Protein AF-A0A0U2MXX5-F1 (afdb_monomer_lite)

Structure (mmCIF, N/CA/C/O backbone):
data_AF-A0A0U2MXX5-F1
#
_entry.id   AF-A0A0U2MXX5-F1
#
loop_
_atom_site.group_PDB
_atom_site.id
_atom_site.type_symbol
_atom_site.label_atom_id
_atom_site.label_alt_id
_atom_site.label_comp_id
_atom_site.label_asym_id
_atom_site.label_entity_id
_atom_site.label_seq_id
_atom_site.pdbx_PDB_ins_code
_atom_site.Cartn_x
_atom_site.Cartn_y
_atom_site.Cartn_z
_atom_site.occupancy
_atom_site.B_iso_or_equiv
_atom_site.auth_seq_id
_atom_site.auth_comp_id
_atom_site.auth_asym_id
_atom_site.auth_atom_id
_atom_site.pdbx_PDB_model_num
ATOM 1 N N . MET A 1 1 ? 11.696 -12.693 -21.193 1.00 82.50 1 MET A N 1
ATOM 2 C CA . MET A 1 1 ? 11.207 -11.938 -20.028 1.00 82.50 1 MET A CA 1
ATOM 3 C C . MET A 1 1 ? 11.979 -10.645 -19.953 1.00 82.50 1 MET A C 1
ATOM 5 O O . MET A 1 1 ? 13.206 -10.675 -20.036 1.00 82.50 1 MET A O 1
ATOM 9 N N . PHE A 1 2 ? 11.256 -9.537 -19.873 1.00 95.25 2 PHE A N 1
ATOM 10 C CA . PHE A 1 2 ? 11.813 -8.191 -19.865 1.00 95.25 2 PHE A CA 1
ATOM 11 C C . PHE A 1 2 ? 11.729 -7.582 -18.465 1.00 95.25 2 PHE A C 1
ATOM 13 O O . PHE A 1 2 ? 11.041 -8.091 -17.575 1.00 95.25 2 PHE A O 1
ATOM 20 N N . LYS A 1 3 ? 12.481 -6.500 -18.259 1.00 96.00 3 LYS A N 1
ATOM 21 C CA . LYS A 1 3 ? 12.562 -5.802 -16.979 1.00 96.00 3 LYS A CA 1
ATOM 22 C C . LYS A 1 3 ? 11.724 -4.531 -17.017 1.00 96.00 3 LYS A C 1
ATOM 24 O O . LYS A 1 3 ? 11.883 -3.712 -17.917 1.00 96.00 3 LYS A O 1
ATOM 29 N N . CYS A 1 4 ? 10.878 -4.346 -16.011 1.00 97.12 4 CYS A N 1
ATOM 30 C CA . CYS A 1 4 ? 10.123 -3.118 -15.821 1.00 97.12 4 CYS A CA 1
ATOM 31 C C . CYS A 1 4 ? 11.064 -1.941 -15.539 1.00 97.12 4 CYS A C 1
ATOM 33 O O . CYS A 1 4 ? 11.887 -2.002 -14.623 1.00 97.12 4 CYS A O 1
ATOM 35 N N . LEU A 1 5 ? 10.900 -0.849 -16.290 1.00 95.19 5 LEU A N 1
ATOM 36 C CA . LEU A 1 5 ? 11.697 0.374 -16.142 1.00 95.19 5 LEU A CA 1
ATOM 37 C C . LEU A 1 5 ? 11.367 1.146 -14.852 1.00 95.19 5 LEU A C 1
ATOM 39 O O . LEU A 1 5 ? 12.173 1.943 -14.377 1.00 95.19 5 LEU A O 1
ATOM 43 N N . ILE A 1 6 ? 10.197 0.896 -14.259 1.00 95.94 6 ILE A N 1
ATOM 44 C CA . ILE A 1 6 ? 9.713 1.578 -13.058 1.00 95.94 6 ILE A CA 1
ATOM 45 C C . ILE A 1 6 ? 10.234 0.858 -11.814 1.00 95.94 6 ILE A C 1
ATOM 47 O O . ILE A 1 6 ? 11.021 1.429 -11.065 1.00 95.94 6 ILE A O 1
ATOM 51 N N . CYS A 1 7 ? 9.829 -0.392 -11.588 1.00 96.19 7 CYS A N 1
ATOM 52 C CA . CYS A 1 7 ? 10.122 -1.098 -10.337 1.00 96.19 7 CYS A CA 1
ATOM 53 C C . CYS A 1 7 ? 11.201 -2.176 -10.458 1.00 96.19 7 CYS A C 1
ATOM 55 O O . CYS A 1 7 ? 11.604 -2.735 -9.442 1.00 96.19 7 CYS A O 1
ATOM 57 N N . GLY A 1 8 ? 11.656 -2.503 -11.671 1.00 95.69 8 GLY A N 1
ATOM 58 C CA . GLY A 1 8 ? 12.682 -3.520 -11.873 1.00 95.69 8 GLY A CA 1
ATOM 59 C C . GLY A 1 8 ? 12.209 -4.970 -11.881 1.00 95.69 8 GLY A C 1
ATOM 60 O O . GLY A 1 8 ? 13.040 -5.868 -12.014 1.00 95.69 8 GLY A O 1
ATOM 61 N N . PHE A 1 9 ? 10.902 -5.214 -11.768 1.00 96.56 9 PHE A N 1
ATOM 62 C CA . PHE A 1 9 ? 10.318 -6.548 -11.898 1.00 96.56 9 PHE A CA 1
ATOM 63 C C . PHE A 1 9 ? 10.704 -7.176 -13.243 1.00 96.56 9 PHE A C 1
ATOM 65 O O . PHE A 1 9 ? 10.553 -6.551 -14.292 1.00 96.56 9 PHE A O 1
ATOM 72 N N . ASN A 1 10 ? 11.252 -8.388 -13.216 1.00 94.69 10 ASN A N 1
ATOM 73 C CA . ASN A 1 10 ? 11.950 -9.004 -14.350 1.00 94.69 10 ASN A CA 1
ATOM 74 C C . ASN A 1 10 ? 11.134 -10.080 -15.077 1.00 94.69 10 ASN A C 1
ATOM 76 O O . ASN A 1 10 ? 11.711 -10.909 -15.780 1.00 94.69 10 ASN A O 1
ATOM 80 N N . LYS A 1 11 ? 9.813 -10.091 -14.881 1.00 95.06 11 LYS A N 1
ATOM 81 C CA . LYS A 1 11 ? 8.897 -11.073 -15.471 1.00 95.06 11 LYS A CA 1
ATOM 82 C C . LYS A 1 11 ? 7.911 -10.458 -16.465 1.00 95.06 11 LYS A C 1
ATOM 84 O O . LYS A 1 11 ? 6.877 -11.063 -16.703 1.00 95.06 11 LYS A O 1
ATOM 89 N N . LEU A 1 12 ? 8.231 -9.301 -17.052 1.00 96.25 12 LEU A N 1
ATOM 90 C CA . LEU A 1 12 ? 7.397 -8.766 -18.128 1.00 96.25 12 LEU A CA 1
ATOM 91 C C . LEU A 1 12 ? 7.409 -9.717 -19.331 1.00 96.25 12 LEU A C 1
ATOM 93 O O . LEU A 1 12 ? 8.463 -10.280 -19.682 1.00 96.25 12 LEU A O 1
ATOM 97 N N . GLU A 1 13 ? 6.249 -9.889 -19.949 1.00 95.25 13 GLU A N 1
ATOM 98 C CA . GLU A 1 13 ? 6.060 -10.736 -21.125 1.00 95.25 13 GLU A CA 1
ATOM 99 C C . GLU A 1 13 ? 6.594 -10.058 -22.390 1.00 95.25 13 GLU A C 1
ATOM 101 O O . GLU A 1 13 ? 7.213 -10.716 -23.233 1.00 95.25 13 GLU A O 1
ATOM 106 N N . MET A 1 14 ? 6.441 -8.737 -22.481 1.00 95.06 14 MET A N 1
ATOM 107 C CA . MET A 1 14 ? 6.815 -7.912 -23.623 1.00 95.06 14 MET A CA 1
ATOM 108 C C . MET A 1 14 ? 7.854 -6.852 -23.243 1.00 95.06 14 MET A C 1
ATOM 110 O O . MET A 1 14 ? 8.021 -6.465 -22.086 1.00 95.06 14 MET A O 1
ATOM 114 N N . GLU A 1 15 ? 8.612 -6.393 -24.238 1.00 96.19 15 GLU A N 1
ATOM 115 C CA . GLU A 1 15 ? 9.545 -5.283 -24.055 1.00 96.19 15 GLU A CA 1
ATOM 116 C C . GLU A 1 15 ? 8.744 -3.998 -23.802 1.00 96.19 15 GLU A C 1
ATOM 118 O O . GLU A 1 15 ? 7.914 -3.674 -24.646 1.00 96.19 15 GLU A O 1
ATOM 123 N N . PRO A 1 16 ? 8.980 -3.247 -22.704 1.00 96.31 16 PRO A N 1
ATOM 124 C CA . PRO A 1 16 ? 8.197 -2.053 -22.365 1.00 96.31 16 PRO A CA 1
ATOM 125 C C . PRO A 1 16 ? 7.986 -1.076 -23.528 1.00 96.31 16 PRO A C 1
ATOM 127 O O . PRO A 1 16 ? 6.881 -0.586 -23.746 1.00 96.31 16 PRO A O 1
ATOM 130 N N . TYR A 1 17 ? 9.057 -0.830 -24.288 1.00 96.00 17 TYR A N 1
ATOM 131 C CA . TYR A 1 17 ? 9.065 0.037 -25.458 1.00 96.00 17 TYR A CA 1
ATOM 132 C C . TYR A 1 17 ? 9.806 -0.657 -26.593 1.00 96.00 17 TYR A C 1
ATOM 134 O O . TYR A 1 17 ? 11.035 -0.738 -26.582 1.00 96.00 17 TYR A O 1
ATOM 142 N N . GLY A 1 18 ? 9.050 -1.164 -27.566 1.00 90.88 18 GLY A N 1
ATOM 143 C CA . GLY A 1 18 ? 9.605 -1.674 -28.811 1.00 90.88 18 GLY A CA 1
ATOM 144 C C . GLY A 1 18 ? 10.057 -0.541 -29.737 1.00 90.88 18 GLY A C 1
ATOM 145 O O . GLY A 1 18 ? 9.956 0.643 -29.422 1.00 90.88 18 GLY A O 1
ATOM 146 N N . LYS A 1 19 ? 10.541 -0.901 -30.932 1.00 89.50 19 LYS A N 1
ATOM 147 C CA . LYS A 1 19 ? 11.035 0.082 -31.917 1.00 89.50 19 LYS A CA 1
ATOM 148 C C . LYS A 1 19 ? 9.963 1.036 -32.442 1.00 89.50 19 LYS A C 1
ATOM 150 O O . LYS A 1 19 ? 10.294 2.161 -32.798 1.00 89.50 19 LYS A O 1
ATOM 155 N N . GLU A 1 20 ? 8.727 0.560 -32.556 1.00 90.19 20 GLU A N 1
ATOM 156 C CA . GLU A 1 20 ? 7.628 1.312 -33.175 1.00 90.19 20 GLU A CA 1
ATOM 157 C C . GLU A 1 20 ? 6.540 1.693 -32.169 1.00 90.19 20 GLU A C 1
ATOM 159 O O . GLU A 1 20 ? 5.961 2.768 -32.293 1.00 90.19 20 GLU A O 1
ATOM 164 N N . TYR A 1 21 ? 6.289 0.843 -31.166 1.00 92.94 21 TYR A N 1
ATOM 165 C CA . TYR A 1 21 ? 5.184 1.012 -30.225 1.00 92.94 21 TYR A CA 1
ATOM 166 C C . TYR A 1 21 ? 5.562 0.551 -28.805 1.00 92.94 21 TYR A C 1
ATOM 168 O O . TYR A 1 21 ? 6.375 -0.373 -28.657 1.00 92.94 21 TYR A O 1
ATOM 176 N N . PRO A 1 22 ? 4.972 1.168 -27.764 1.00 96.25 22 PRO A N 1
ATOM 177 C CA . PRO A 1 22 ? 4.992 0.636 -26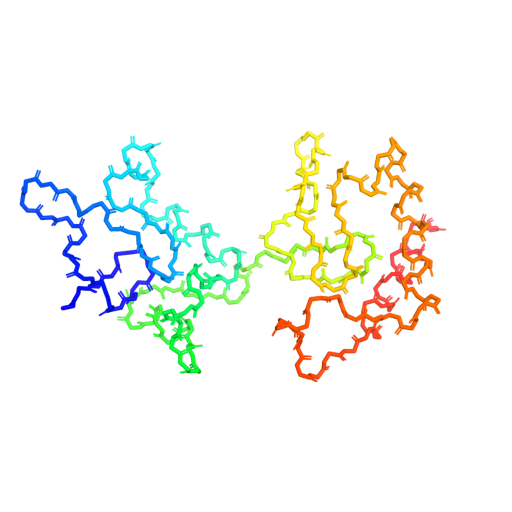.403 1.00 96.25 22 PRO A CA 1
ATOM 178 C C . PRO A 1 22 ? 4.217 -0.686 -26.317 1.00 96.25 22 PRO A C 1
ATOM 180 O O . PRO A 1 22 ? 3.381 -0.980 -27.173 1.00 96.25 22 PRO A O 1
ATOM 183 N N . SER A 1 23 ? 4.485 -1.501 -25.294 1.00 96.38 23 SER A N 1
ATOM 184 C CA . SER A 1 23 ? 3.871 -2.833 -25.195 1.00 96.38 23 SER A CA 1
ATOM 185 C C . SER A 1 23 ? 2.392 -2.839 -24.815 1.00 96.38 23 SER A C 1
ATOM 187 O O . SER A 1 23 ? 1.727 -3.851 -25.030 1.00 96.38 23 SER A O 1
ATOM 189 N N . GLY A 1 24 ? 1.877 -1.776 -24.191 1.00 96.38 24 GLY A N 1
ATOM 190 C CA . GLY A 1 24 ? 0.551 -1.786 -23.565 1.00 96.38 24 GLY A CA 1
ATOM 191 C C . GLY A 1 24 ? 0.461 -2.675 -22.319 1.00 96.38 24 GLY A C 1
ATOM 192 O O . GLY A 1 24 ? -0.603 -2.747 -21.704 1.00 96.38 24 GLY A O 1
ATOM 193 N N . GLU A 1 25 ? 1.546 -3.363 -21.942 1.00 97.00 25 GLU A N 1
ATOM 194 C CA . GLU A 1 25 ? 1.582 -4.277 -20.802 1.00 97.00 25 GLU A CA 1
ATOM 195 C C . GLU A 1 25 ? 1.487 -3.497 -19.492 1.00 97.00 25 GLU A C 1
ATOM 197 O O . GLU A 1 25 ? 2.150 -2.474 -19.306 1.00 97.00 25 GLU A O 1
ATOM 202 N N . VAL A 1 26 ? 0.690 -4.016 -18.560 1.00 98.06 26 VAL A N 1
ATOM 203 C CA . VAL A 1 26 ? 0.641 -3.529 -17.182 1.00 98.06 26 VAL A CA 1
ATOM 204 C C . VAL A 1 26 ? 1.636 -4.336 -16.363 1.00 98.06 26 VAL A C 1
ATOM 206 O O . VAL A 1 26 ? 1.539 -5.558 -16.282 1.00 98.06 26 VAL A O 1
ATOM 209 N N . CYS A 1 27 ? 2.590 -3.672 -15.717 1.00 97.88 27 CYS A N 1
ATOM 210 C CA . CYS A 1 27 ? 3.521 -4.365 -14.834 1.00 97.88 27 CYS A CA 1
ATOM 211 C C . CYS A 1 27 ? 2.782 -4.964 -13.624 1.00 97.88 27 CYS A C 1
ATOM 213 O O . CYS A 1 27 ? 2.313 -4.215 -12.767 1.00 97.88 27 CYS A O 1
ATOM 215 N N . SER A 1 28 ? 2.770 -6.293 -13.473 1.00 97.19 28 SER A N 1
ATOM 216 C CA . SER A 1 28 ? 2.115 -6.975 -12.339 1.00 97.19 28 SER A CA 1
ATOM 217 C C . SER A 1 28 ? 2.640 -6.557 -10.963 1.00 97.19 28 SER A C 1
ATOM 219 O O . SER A 1 28 ? 1.947 -6.726 -9.966 1.00 97.19 28 SER A O 1
ATOM 221 N N . CYS A 1 29 ? 3.855 -6.003 -10.893 1.00 97.25 29 CYS A N 1
ATOM 222 C CA . CYS A 1 29 ? 4.446 -5.524 -9.648 1.00 97.25 29 CYS A CA 1
ATOM 223 C C . CYS A 1 29 ? 4.012 -4.092 -9.299 1.00 97.25 29 CYS A C 1
ATOM 225 O O . CYS A 1 29 ? 3.463 -3.886 -8.225 1.00 97.25 29 CYS A O 1
ATOM 227 N N . CYS A 1 30 ? 4.241 -3.099 -10.167 1.00 96.69 30 CYS A N 1
ATOM 228 C CA . CYS A 1 30 ? 3.977 -1.688 -9.830 1.00 96.69 30 CYS A CA 1
ATOM 229 C C . CYS A 1 30 ? 2.729 -1.080 -10.478 1.00 96.69 30 CYS A C 1
ATOM 231 O O . CYS A 1 30 ? 2.437 0.086 -10.220 1.00 96.69 30 CYS A O 1
ATOM 233 N N . GLY A 1 31 ? 2.036 -1.822 -11.342 1.00 97.00 31 GLY A N 1
ATOM 234 C CA . GLY A 1 31 ? 0.795 -1.398 -11.990 1.00 97.00 31 GLY A CA 1
ATOM 235 C C . GLY A 1 31 ? 0.944 -0.375 -13.117 1.00 97.00 31 GLY A C 1
ATOM 236 O O . GLY A 1 31 ? -0.068 0.038 -13.662 1.00 97.00 31 GLY A O 1
ATOM 237 N N . PHE A 1 32 ? 2.164 0.037 -13.482 1.00 97.56 32 PHE A N 1
ATOM 238 C CA . PHE A 1 32 ? 2.369 0.972 -14.596 1.00 97.56 32 PHE A CA 1
ATOM 239 C C . PHE A 1 32 ? 2.037 0.306 -15.936 1.00 97.56 32 PHE A C 1
ATOM 241 O O . PHE A 1 32 ? 2.552 -0.788 -16.203 1.00 97.56 32 PHE A O 1
ATOM 248 N N . GLN A 1 33 ? 1.245 0.978 -16.772 1.00 98.00 33 GLN A N 1
ATOM 249 C CA . GLN A 1 33 ? 0.916 0.557 -18.131 1.00 98.00 33 GLN A CA 1
ATOM 250 C C . GLN A 1 33 ? 1.741 1.322 -19.172 1.00 98.00 33 GLN A C 1
ATOM 252 O O . GLN A 1 33 ? 1.585 2.532 -19.352 1.00 98.00 33 GLN A O 1
ATOM 257 N N . PHE A 1 34 ? 2.601 0.604 -19.897 1.00 97.44 34 PHE A N 1
ATOM 258 C CA . PHE A 1 34 ? 3.476 1.207 -20.905 1.00 97.44 34 PHE A CA 1
ATOM 259 C C . PHE A 1 34 ? 2.699 1.639 -22.150 1.00 97.44 34 PHE A C 1
ATOM 261 O O . PHE A 1 34 ? 2.046 0.816 -22.785 1.00 97.44 34 PHE A O 1
ATOM 268 N N . GLY A 1 35 ? 2.823 2.905 -22.537 1.00 95.12 35 GLY A N 1
ATOM 269 C CA . GLY A 1 35 ? 2.121 3.521 -23.662 1.00 95.12 35 GLY A CA 1
ATOM 270 C C . GLY A 1 35 ? 0.794 4.176 -23.309 1.00 95.12 35 GLY A C 1
ATOM 271 O O . GLY A 1 35 ? 0.235 4.864 -24.147 1.00 95.12 35 GLY A O 1
ATOM 272 N N . GLU A 1 36 ? 0.279 3.975 -22.096 1.00 96.25 36 GLU A N 1
ATOM 273 C CA . GLU A 1 36 ? -1.000 4.553 -21.667 1.00 96.25 36 GLU A CA 1
ATOM 274 C C . GLU A 1 36 ? -0.801 5.551 -20.526 1.00 96.25 36 GLU A C 1
ATOM 276 O O . GLU A 1 36 ? -1.346 6.655 -20.552 1.00 96.25 36 GLU A O 1
ATOM 281 N N . ASP A 1 37 ? -0.017 5.198 -19.506 1.00 95.56 37 ASP A N 1
ATOM 282 C CA . ASP A 1 37 ? 0.213 6.091 -18.365 1.00 95.56 37 ASP A CA 1
ATOM 283 C C . ASP A 1 37 ? 1.197 7.220 -18.697 1.00 95.56 37 ASP A C 1
ATOM 285 O O . ASP A 1 37 ? 1.027 8.361 -18.261 1.00 95.56 37 ASP A O 1
ATOM 289 N N . ASP A 1 38 ? 2.196 6.939 -19.524 1.00 92.06 38 ASP A N 1
ATOM 290 C CA . ASP A 1 38 ? 3.107 7.933 -20.087 1.00 92.06 38 ASP A CA 1
ATOM 291 C C . ASP A 1 38 ? 2.438 8.841 -21.124 1.00 92.06 38 ASP A C 1
ATOM 293 O O . ASP A 1 38 ? 2.717 10.041 -21.117 1.00 92.06 38 ASP A O 1
ATOM 297 N N . ASP A 1 39 ? 1.493 8.338 -21.925 1.00 94.25 39 ASP A N 1
ATOM 298 C CA . ASP A 1 39 ? 0.689 9.164 -22.845 1.00 94.25 39 ASP A CA 1
ATOM 299 C C . ASP A 1 39 ? -0.228 10.146 -22.089 1.00 94.25 39 ASP A C 1
ATOM 301 O O . ASP A 1 39 ? -0.514 11.249 -22.565 1.00 94.25 39 ASP A O 1
ATOM 305 N N . LYS A 1 40 ? -0.607 9.813 -20.847 1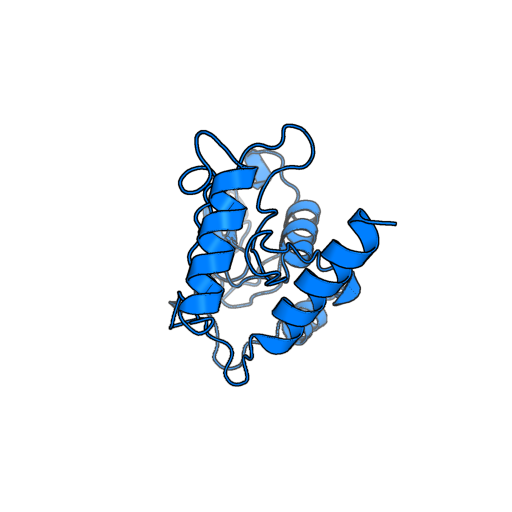.00 93.25 40 LYS A N 1
ATOM 306 C CA . LYS A 1 40 ? -1.262 10.738 -19.898 1.00 93.25 40 LYS A CA 1
ATOM 307 C C . LYS A 1 40 ? -0.285 11.730 -19.247 1.00 93.25 40 LYS A C 1
ATOM 309 O O . LYS A 1 40 ? -0.684 12.520 -18.391 1.00 93.25 40 LYS A O 1
ATOM 314 N N . GLY A 1 41 ? 0.992 11.707 -19.627 1.00 92.00 41 GLY A N 1
ATOM 315 C CA . GLY A 1 41 ? 2.040 12.592 -19.121 1.00 92.00 41 GLY A CA 1
ATOM 316 C C . GLY A 1 41 ? 2.645 12.162 -17.782 1.00 92.00 41 GLY A C 1
ATOM 317 O O . GLY A 1 41 ? 3.302 12.976 -17.123 1.00 92.00 41 GLY A O 1
ATOM 318 N N . ILE A 1 42 ? 2.435 10.918 -17.337 1.00 92.81 42 ILE A N 1
ATOM 319 C CA . ILE A 1 42 ? 3.033 10.421 -16.096 1.00 92.81 42 ILE A CA 1
ATOM 320 C C . ILE A 1 42 ? 4.430 9.874 -16.392 1.00 92.81 42 ILE A C 1
ATOM 322 O O . ILE A 1 42 ? 4.596 8.866 -17.071 1.00 92.81 42 ILE A O 1
ATOM 326 N N . SER A 1 43 ? 5.464 10.522 -15.851 1.00 95.25 43 SER A N 1
ATOM 327 C CA . SER A 1 43 ? 6.831 10.022 -16.006 1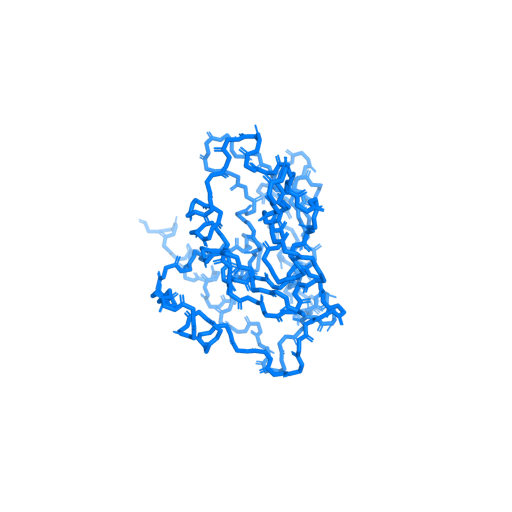.00 95.25 43 SER A CA 1
ATOM 328 C C . SER A 1 43 ? 7.065 8.744 -15.192 1.00 95.25 43 SER A C 1
ATOM 330 O O . SER A 1 43 ? 6.498 8.556 -14.110 1.00 95.25 43 SER A O 1
ATOM 332 N N . HIS A 1 44 ? 7.975 7.887 -15.666 1.00 95.31 44 HIS A N 1
ATOM 333 C CA . HIS A 1 44 ? 8.380 6.670 -14.944 1.00 95.31 44 HIS A CA 1
ATOM 334 C C . HIS A 1 44 ? 8.922 6.973 -13.544 1.00 95.31 44 HIS A C 1
ATOM 336 O O . HIS A 1 44 ? 8.700 6.202 -12.614 1.00 95.31 44 HIS A O 1
ATOM 342 N N . GLU A 1 45 ? 9.631 8.093 -13.390 1.00 93.12 45 GLU A N 1
ATOM 343 C CA . GLU A 1 45 ? 10.143 8.561 -12.101 1.00 93.12 45 GLU A CA 1
ATOM 344 C C . GLU A 1 45 ? 9.007 8.934 -11.151 1.00 93.12 45 GLU A C 1
ATOM 346 O O . GLU A 1 45 ? 8.949 8.408 -10.041 1.00 93.12 45 GLU A O 1
ATOM 351 N N . ARG A 1 46 ? 8.048 9.740 -11.618 1.00 92.31 46 ARG A N 1
ATOM 352 C CA . ARG A 1 46 ? 6.901 10.161 -10.809 1.00 92.31 46 ARG A CA 1
ATOM 353 C C . ARG A 1 46 ? 6.052 8.971 -10.365 1.00 92.31 46 ARG A C 1
ATOM 355 O O . ARG A 1 46 ? 5.625 8.926 -9.211 1.00 92.31 46 ARG A O 1
ATOM 362 N N . TRP A 1 47 ? 5.821 7.995 -11.247 1.00 95.50 47 TRP A N 1
ATOM 363 C CA . TRP A 1 47 ? 5.108 6.774 -10.865 1.00 95.50 47 TRP A CA 1
ATOM 364 C C . TRP A 1 47 ? 5.884 5.972 -9.824 1.00 95.50 47 TRP A C 1
ATOM 366 O O . TRP A 1 47 ? 5.311 5.547 -8.824 1.00 95.50 47 TRP A O 1
ATOM 376 N N . ARG A 1 48 ? 7.197 5.791 -10.023 1.00 94.69 48 ARG A N 1
ATOM 377 C CA . ARG A 1 48 ? 8.061 5.074 -9.075 1.00 94.69 48 ARG A CA 1
ATOM 378 C C . ARG A 1 48 ? 8.022 5.711 -7.691 1.00 94.69 48 ARG A C 1
ATOM 380 O O . ARG A 1 48 ? 7.841 4.996 -6.714 1.00 94.69 48 ARG A O 1
ATOM 387 N N . GLU A 1 49 ? 8.168 7.029 -7.605 1.00 91.19 49 GLU A N 1
ATOM 388 C CA . GLU A 1 49 ? 8.089 7.761 -6.338 1.00 91.19 49 GLU A CA 1
ATOM 389 C C . GLU A 1 49 ? 6.727 7.587 -5.667 1.00 91.19 49 GLU A C 1
ATOM 391 O O . GLU A 1 49 ? 6.661 7.347 -4.464 1.00 91.19 49 GLU A O 1
ATOM 396 N N . SER A 1 50 ? 5.638 7.682 -6.435 1.00 89.75 50 SER A N 1
ATOM 397 C CA . SER A 1 50 ? 4.285 7.474 -5.913 1.00 89.75 50 SER A CA 1
ATOM 398 C C . SER A 1 50 ? 4.093 6.052 -5.384 1.00 89.75 50 SER A C 1
ATOM 400 O O . SER A 1 50 ? 3.594 5.867 -4.277 1.00 89.75 50 SER A O 1
ATOM 402 N N . TRP A 1 51 ? 4.543 5.051 -6.136 1.00 92.69 51 TRP A N 1
ATOM 403 C CA . TRP A 1 51 ? 4.486 3.649 -5.740 1.00 92.69 51 TRP A CA 1
ATOM 404 C C . TRP A 1 51 ? 5.334 3.367 -4.488 1.00 92.69 51 TRP A C 1
ATOM 406 O O . TRP A 1 51 ? 4.854 2.699 -3.575 1.00 92.69 51 TRP A O 1
ATOM 416 N N . ILE A 1 52 ? 6.540 3.945 -4.384 1.00 91.62 52 ILE A N 1
ATOM 417 C CA . ILE A 1 52 ? 7.390 3.861 -3.181 1.00 91.62 52 ILE A CA 1
ATOM 418 C C . ILE A 1 52 ? 6.710 4.501 -1.971 1.00 91.62 52 ILE A C 1
ATOM 420 O O . ILE A 1 52 ? 6.674 3.894 -0.901 1.00 91.62 52 ILE A O 1
ATOM 424 N N . LYS A 1 53 ? 6.125 5.693 -2.136 1.00 87.94 53 LYS A N 1
ATOM 425 C CA . LYS A 1 53 ? 5.390 6.379 -1.062 1.00 87.94 53 LYS A CA 1
ATOM 426 C C . LYS A 1 53 ? 4.243 5.538 -0.509 1.00 87.94 53 LYS A C 1
ATOM 428 O O . LYS A 1 53 ? 3.932 5.674 0.666 1.00 87.94 53 LYS A O 1
ATOM 433 N N . LYS A 1 54 ? 3.656 4.657 -1.322 1.00 84.50 54 LYS A N 1
ATOM 434 C CA . LYS A 1 54 ? 2.575 3.735 -0.935 1.00 84.50 54 LYS A CA 1
ATOM 435 C C . LYS A 1 54 ? 3.068 2.405 -0.339 1.00 84.50 54 LYS A C 1
ATOM 437 O O . LYS A 1 54 ? 2.289 1.468 -0.226 1.00 84.50 54 LYS A O 1
ATOM 442 N N . ASP A 1 55 ? 4.346 2.316 0.029 1.00 89.38 55 ASP A N 1
ATOM 443 C CA . ASP A 1 55 ? 5.031 1.098 0.495 1.00 89.38 55 ASP A CA 1
ATOM 444 C C . ASP A 1 55 ? 5.148 -0.012 -0.556 1.00 89.38 55 ASP A C 1
ATOM 446 O O . ASP A 1 55 ? 5.144 -1.199 -0.235 1.00 89.38 55 ASP A O 1
ATOM 450 N N . CYS A 1 56 ? 5.289 0.373 -1.827 1.00 92.19 56 CYS A N 1
ATOM 451 C CA . CYS A 1 56 ? 5.541 -0.547 -2.933 1.00 92.19 56 CYS A CA 1
ATOM 452 C C . CYS A 1 56 ? 4.538 -1.719 -3.020 1.00 92.19 56 CYS A C 1
ATOM 454 O O . CYS A 1 56 ? 4.956 -2.879 -3.097 1.00 92.19 56 CYS A O 1
ATOM 456 N N . PRO A 1 57 ? 3.220 -1.461 -3.018 1.00 89.75 57 PRO A N 1
ATOM 457 C CA . PRO A 1 57 ? 2.224 -2.521 -3.033 1.00 89.75 57 PRO A CA 1
ATOM 458 C C . PRO A 1 57 ? 2.351 -3.324 -4.329 1.00 89.75 57 PRO A C 1
ATOM 460 O O . PRO A 1 57 ? 2.543 -2.749 -5.406 1.00 89.75 57 PRO A O 1
ATOM 463 N N . PHE A 1 58 ? 2.259 -4.651 -4.230 1.00 93.19 58 PHE A N 1
ATOM 464 C CA . PHE A 1 58 ? 2.298 -5.512 -5.408 1.00 93.19 58 PHE A CA 1
ATOM 465 C C . PHE A 1 58 ? 0.939 -5.468 -6.108 1.00 93.19 58 PHE A C 1
ATOM 467 O O . PHE A 1 58 ? -0.066 -5.876 -5.530 1.00 93.19 58 PHE A O 1
ATOM 474 N N . TRP A 1 59 ? 0.912 -4.961 -7.340 1.00 93.62 59 TRP A N 1
ATOM 475 C CA . TRP A 1 59 ? -0.321 -4.645 -8.063 1.00 93.62 59 TRP A CA 1
ATOM 476 C C . TRP A 1 59 ? -1.230 -5.858 -8.302 1.00 93.62 59 TRP A C 1
ATOM 478 O O . TRP A 1 59 ? -2.431 -5.783 -8.059 1.00 93.62 59 TRP A O 1
ATOM 488 N N . TYR A 1 60 ? -0.674 -6.985 -8.748 1.00 92.56 60 TYR A N 1
ATOM 489 C CA . TYR A 1 60 ? -1.449 -8.187 -9.050 1.00 92.56 60 TYR A CA 1
ATOM 490 C C . TYR A 1 60 ? -0.955 -9.376 -8.224 1.00 92.56 60 TYR A C 1
ATOM 492 O O . TYR A 1 6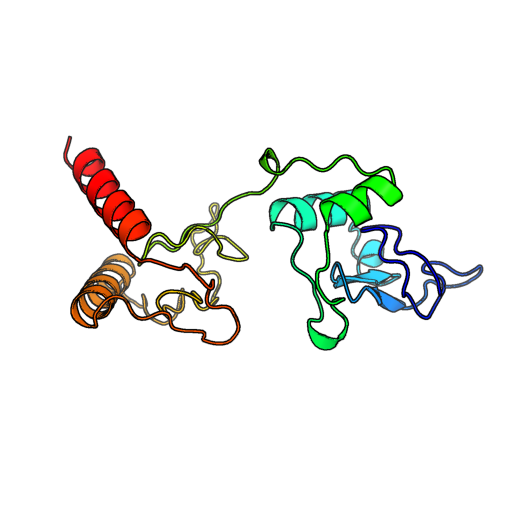0 ? 0.028 -10.036 -8.565 1.00 92.56 60 TYR A O 1
ATOM 500 N N . SER A 1 61 ? -1.644 -9.643 -7.110 1.00 88.06 61 SER A N 1
ATOM 501 C CA . SER A 1 61 ? -1.244 -10.644 -6.110 1.00 88.06 61 SER A CA 1
ATOM 502 C C . SER A 1 61 ? -0.951 -12.044 -6.669 1.00 88.06 61 SER A C 1
ATOM 504 O O . SER A 1 61 ? 0.005 -12.647 -6.185 1.00 88.06 61 SER A O 1
ATOM 506 N N . PRO A 1 62 ? -1.686 -12.579 -7.669 1.00 90.56 62 PRO A N 1
ATOM 507 C CA . PRO A 1 62 ? -1.384 -13.899 -8.231 1.00 90.56 62 PRO A CA 1
ATOM 508 C C . PRO A 1 62 ? 0.017 -14.032 -8.847 1.00 90.56 62 PRO A C 1
ATOM 510 O O . PRO A 1 62 ? 0.560 -15.134 -8.868 1.00 90.56 62 PRO A O 1
ATOM 513 N N . ASP A 1 63 ? 0.619 -12.927 -9.292 1.00 92.25 63 ASP A N 1
ATOM 514 C CA . ASP A 1 63 ? 1.967 -12.917 -9.876 1.00 92.25 63 ASP A CA 1
ATOM 515 C C . ASP A 1 63 ? 3.063 -12.588 -8.849 1.00 92.25 63 ASP A C 1
ATOM 517 O O . ASP A 1 63 ? 4.258 -12.640 -9.175 1.00 92.25 63 ASP A O 1
ATOM 521 N N . CYS A 1 64 ? 2.678 -12.241 -7.615 1.00 92.75 64 CYS A N 1
ATOM 522 C CA . CYS A 1 64 ? 3.605 -11.895 -6.546 1.00 92.75 64 CYS A CA 1
ATOM 523 C C . CYS A 1 64 ? 4.448 -13.122 -6.164 1.00 92.75 64 CYS A C 1
ATOM 525 O O . CYS A 1 64 ? 3.894 -14.145 -5.751 1.00 92.75 64 CYS A O 1
ATOM 527 N N . PRO A 1 65 ? 5.787 -13.067 -6.302 1.00 92.31 65 PRO A N 1
ATOM 528 C CA . PRO A 1 65 ? 6.642 -14.175 -5.904 1.00 92.31 65 PRO A CA 1
ATOM 529 C C . PRO A 1 65 ? 6.509 -14.501 -4.414 1.00 92.31 65 PRO A C 1
ATOM 531 O O . PRO A 1 65 ? 6.363 -13.615 -3.572 1.00 92.31 65 PRO A O 1
ATOM 534 N N . GLU A 1 66 ? 6.656 -15.778 -4.071 1.00 90.31 66 GLU A N 1
ATOM 535 C CA . GLU A 1 66 ? 6.766 -16.181 -2.673 1.00 90.31 66 GLU A CA 1
ATOM 536 C C . GLU A 1 66 ? 7.991 -15.510 -2.026 1.00 90.31 66 GLU A C 1
ATOM 538 O O . GLU A 1 66 ? 9.082 -15.509 -2.603 1.00 90.31 66 GLU A O 1
ATOM 543 N N . ASN A 1 67 ? 7.810 -14.933 -0.833 1.00 89.56 67 ASN A N 1
ATOM 544 C CA . ASN A 1 67 ? 8.835 -14.161 -0.117 1.00 89.56 67 ASN A CA 1
ATOM 545 C C . ASN A 1 67 ? 9.416 -12.992 -0.937 1.00 89.56 67 ASN A C 1
ATOM 547 O O . ASN A 1 67 ? 10.619 -12.725 -0.880 1.00 89.56 67 ASN A O 1
ATOM 551 N N . TRP A 1 68 ? 8.580 -12.320 -1.734 1.00 93.56 68 TRP A N 1
ATOM 552 C CA . TRP A 1 68 ? 8.993 -11.148 -2.497 1.00 93.56 68 TRP A CA 1
ATOM 553 C C . TRP A 1 68 ? 9.587 -10.055 -1.592 1.00 93.56 68 TRP A C 1
ATOM 555 O O . TRP A 1 68 ? 8.993 -9.662 -0.590 1.00 93.56 68 TRP A O 1
ATOM 565 N N . ASP A 1 69 ? 10.770 -9.571 -1.975 1.00 91.62 69 ASP A N 1
ATOM 566 C CA . ASP A 1 69 ? 11.535 -8.544 -1.268 1.00 91.62 69 ASP A CA 1
ATOM 567 C C . ASP A 1 69 ? 11.750 -7.347 -2.200 1.00 91.62 69 ASP A C 1
ATOM 569 O O . ASP A 1 69 ? 12.513 -7.402 -3.176 1.00 91.62 69 ASP A O 1
ATOM 573 N N . VAL A 1 70 ? 11.052 -6.255 -1.891 1.00 92.06 70 VAL A N 1
ATOM 574 C CA . VAL A 1 70 ? 11.102 -5.027 -2.682 1.00 92.06 70 VAL A CA 1
ATOM 575 C C . VAL A 1 70 ? 12.445 -4.306 -2.573 1.00 92.06 70 VAL A C 1
ATOM 577 O O . VAL A 1 70 ? 12.908 -3.731 -3.561 1.00 92.06 70 VAL A O 1
ATOM 580 N N . GLU A 1 71 ? 13.118 -4.371 -1.421 1.00 92.56 71 GLU A N 1
ATOM 581 C CA . GLU A 1 71 ? 14.421 -3.730 -1.231 1.00 92.56 71 GLU A CA 1
ATOM 582 C C . GLU A 1 71 ? 15.456 -4.388 -2.137 1.00 92.56 71 GLU A C 1
ATOM 584 O O . GLU A 1 71 ? 16.221 -3.708 -2.831 1.00 92.56 71 GLU A O 1
ATOM 589 N N . LYS A 1 72 ? 15.431 -5.723 -2.192 1.00 92.81 72 LYS A N 1
ATOM 590 C CA . LYS A 1 72 ? 16.273 -6.497 -3.100 1.00 92.81 72 LYS A CA 1
ATOM 591 C C . LYS A 1 72 ? 15.976 -6.161 -4.564 1.00 92.81 72 LYS A C 1
ATOM 593 O O . LYS A 1 72 ? 16.915 -5.883 -5.312 1.00 92.81 72 LYS A O 1
ATOM 598 N N . GLN A 1 73 ? 14.703 -6.132 -4.968 1.00 94.88 73 GLN A N 1
ATOM 599 C CA . GLN A 1 73 ? 14.305 -5.829 -6.350 1.00 94.88 73 GLN A CA 1
ATOM 600 C C . GLN A 1 73 ? 14.777 -4.435 -6.803 1.00 94.88 73 GLN A C 1
ATOM 602 O O . GLN A 1 73 ? 15.320 -4.272 -7.904 1.00 94.88 73 GLN A O 1
ATOM 607 N N . LEU A 1 74 ? 14.586 -3.421 -5.956 1.00 93.50 74 LEU A N 1
ATOM 608 C CA . LEU A 1 74 ? 14.982 -2.046 -6.256 1.00 93.50 74 LEU A CA 1
ATOM 609 C C . LEU A 1 74 ? 16.502 -1.886 -6.278 1.00 93.50 74 LEU A C 1
ATOM 611 O O . LEU A 1 74 ? 17.034 -1.267 -7.205 1.00 93.50 74 LEU A O 1
ATOM 615 N N . LYS A 1 75 ? 17.214 -2.540 -5.355 1.00 91.81 75 LYS A N 1
ATOM 616 C CA . LYS A 1 75 ? 18.682 -2.566 -5.331 1.00 91.81 75 LYS A CA 1
ATOM 617 C C . LYS A 1 75 ? 19.277 -3.184 -6.597 1.00 91.81 75 LYS A C 1
ATOM 619 O O . LYS A 1 75 ? 20.195 -2.608 -7.176 1.00 91.81 75 LYS A O 1
ATOM 624 N N . GLU A 1 76 ? 18.736 -4.304 -7.075 1.00 92.56 76 GLU A N 1
ATOM 625 C CA . GLU A 1 76 ? 19.138 -4.936 -8.348 1.00 92.56 76 GLU A CA 1
ATOM 626 C C . GLU A 1 76 ? 18.822 -4.069 -9.580 1.00 92.56 76 GLU A C 1
ATOM 628 O O . GLU A 1 76 ? 19.292 -4.325 -10.690 1.00 92.56 76 GLU A O 1
ATOM 633 N N . SER A 1 77 ? 18.009 -3.031 -9.402 1.00 88.94 77 SER A N 1
ATOM 634 C CA . SER A 1 77 ? 17.603 -2.089 -10.445 1.00 88.94 77 SER A CA 1
ATOM 635 C C . SER A 1 77 ? 18.285 -0.733 -10.329 1.00 88.94 77 SER A C 1
ATOM 637 O O . SER A 1 77 ? 18.002 0.146 -11.135 1.00 88.94 77 SER A O 1
ATOM 639 N N . GLY A 1 78 ? 19.199 -0.573 -9.367 1.00 90.25 78 GLY A N 1
ATOM 640 C CA . GLY A 1 78 ? 19.913 0.680 -9.129 1.00 90.25 78 GLY A CA 1
ATOM 641 C C . GLY A 1 78 ? 19.040 1.788 -8.535 1.00 90.25 78 GLY A C 1
ATOM 642 O O . GLY A 1 78 ? 19.459 2.941 -8.518 1.00 90.25 78 GLY A O 1
ATOM 643 N N . VAL A 1 79 ? 17.841 1.458 -8.050 1.00 88.12 79 VAL A N 1
ATOM 644 C CA . VAL A 1 79 ? 16.947 2.408 -7.385 1.00 88.12 79 VAL A CA 1
ATOM 645 C C . VAL A 1 79 ? 17.291 2.445 -5.899 1.00 88.12 79 VAL A C 1
ATOM 647 O O . VAL A 1 79 ? 17.348 1.410 -5.235 1.00 88.12 79 VAL A O 1
ATOM 650 N N . VAL A 1 80 ? 17.498 3.647 -5.364 1.00 84.00 80 VAL A N 1
ATOM 651 C CA . VAL A 1 80 ? 17.660 3.857 -3.923 1.00 84.00 80 VAL A CA 1
ATOM 652 C C . VAL A 1 80 ? 16.276 3.856 -3.277 1.00 84.00 80 VAL A C 1
ATOM 654 O O . VAL A 1 80 ? 15.464 4.724 -3.570 1.00 84.00 80 VAL A O 1
ATOM 657 N N . TYR A 1 81 ? 16.021 2.888 -2.399 1.00 83.75 81 TYR A N 1
ATOM 658 C CA . TYR A 1 81 ? 14.808 2.801 -1.589 1.00 83.75 81 TYR A CA 1
ATOM 659 C C . TYR A 1 81 ? 15.156 3.029 -0.123 1.00 83.75 81 TYR A C 1
ATOM 661 O O . TYR A 1 81 ? 16.102 2.427 0.392 1.00 83.75 81 TYR A O 1
ATOM 669 N N . LYS A 1 82 ? 14.387 3.880 0.555 1.00 83.88 82 LYS A N 1
ATOM 670 C CA . LYS A 1 82 ? 14.430 4.006 2.009 1.00 83.88 82 LYS A CA 1
ATOM 671 C C . LYS A 1 82 ? 13.023 3.813 2.543 1.00 83.88 82 LYS A C 1
ATOM 673 O O . LYS A 1 82 ? 12.101 4.501 2.120 1.00 83.88 82 LYS A O 1
ATOM 678 N N . LYS A 1 83 ? 12.872 2.955 3.554 1.00 79.19 83 LYS A N 1
ATOM 679 C CA . LYS A 1 83 ? 11.601 2.782 4.279 1.00 79.19 83 LYS A CA 1
ATOM 680 C C . LYS A 1 83 ? 11.050 4.115 4.823 1.00 79.19 83 LYS A C 1
ATOM 682 O O . LYS A 1 83 ? 9.849 4.250 4.996 1.00 79.19 83 LYS A O 1
ATOM 687 N N . SER A 1 84 ? 11.914 5.108 5.066 1.00 79.50 84 SER A N 1
ATOM 688 C CA . SER A 1 84 ? 11.527 6.467 5.478 1.00 79.50 84 SER A CA 1
ATOM 689 C C . SER A 1 84 ? 10.748 7.259 4.427 1.00 79.50 84 SER A C 1
ATOM 691 O O . SER A 1 84 ? 10.114 8.244 4.784 1.00 79.50 84 SER A O 1
ATOM 693 N N . ASP A 1 85 ? 10.817 6.868 3.153 1.00 80.81 85 ASP A N 1
ATOM 694 C CA . ASP A 1 85 ? 10.141 7.565 2.052 1.00 80.81 85 ASP A CA 1
ATOM 695 C C . ASP A 1 85 ? 8.670 7.120 1.916 1.00 80.81 85 ASP A C 1
ATOM 697 O O . ASP A 1 85 ? 7.903 7.703 1.149 1.00 80.81 85 ASP A O 1
ATOM 701 N N . VAL A 1 86 ? 8.274 6.093 2.677 1.00 83.06 86 VAL A N 1
ATOM 702 C CA . VAL A 1 86 ? 6.910 5.570 2.757 1.00 83.06 86 VAL A CA 1
ATOM 703 C C . VAL A 1 86 ? 6.043 6.513 3.586 1.00 83.06 86 VAL A C 1
ATOM 705 O O . VAL A 1 86 ? 6.357 6.820 4.738 1.00 83.06 86 VAL A O 1
ATOM 708 N N . ILE A 1 87 ? 4.915 6.930 3.018 1.00 82.06 87 ILE A N 1
ATOM 709 C CA . ILE A 1 87 ? 3.883 7.682 3.725 1.00 82.06 87 ILE A CA 1
ATOM 710 C C . ILE A 1 87 ? 2.938 6.676 4.369 1.00 82.06 87 ILE A C 1
ATOM 712 O O . ILE A 1 87 ? 2.332 5.843 3.700 1.00 82.06 87 ILE A O 1
ATOM 716 N N . LYS A 1 88 ? 2.810 6.767 5.690 1.00 84.00 88 LYS A N 1
ATOM 717 C CA . LYS A 1 88 ? 1.853 5.966 6.444 1.00 84.00 88 LYS A CA 1
ATOM 718 C C . LYS A 1 88 ? 0.510 6.671 6.476 1.00 84.00 88 LYS A C 1
ATOM 720 O O . LYS A 1 88 ? 0.389 7.734 7.081 1.00 84.00 88 LYS A O 1
ATOM 725 N N . ASN A 1 89 ? -0.494 6.059 5.865 1.00 90.56 89 ASN A N 1
ATOM 726 C CA . ASN A 1 89 ? -1.862 6.549 5.922 1.00 90.56 89 ASN A CA 1
ATOM 727 C C . ASN A 1 89 ? -2.599 5.823 7.047 1.00 90.56 89 ASN A C 1
ATOM 729 O O . ASN A 1 89 ? -2.713 4.594 7.033 1.00 90.56 89 ASN A O 1
ATOM 733 N N . SER A 1 90 ? -3.085 6.578 8.032 1.00 93.69 90 SER A N 1
ATOM 734 C CA . SER A 1 90 ? -3.765 6.010 9.190 1.00 93.69 90 SER A CA 1
ATOM 735 C C . SER A 1 90 ? -5.281 6.002 9.041 1.00 93.69 90 SER A C 1
ATOM 737 O O . SER A 1 90 ? -5.907 6.930 8.530 1.00 93.69 90 SER A O 1
ATOM 739 N N . CYS A 1 91 ? -5.900 4.927 9.521 1.00 96.38 91 CYS A N 1
ATOM 740 C CA . CYS A 1 91 ? -7.341 4.841 9.642 1.00 96.38 91 CYS A CA 1
ATOM 741 C C . CYS A 1 91 ? -7.813 5.689 10.827 1.00 96.38 91 CYS A C 1
ATOM 743 O O . CYS A 1 91 ? -7.523 5.328 11.966 1.00 96.38 91 CYS A O 1
ATOM 745 N N . PRO A 1 92 ? -8.653 6.715 10.619 1.00 96.19 92 PRO A N 1
ATOM 746 C CA . PRO A 1 92 ? -9.132 7.559 11.708 1.00 96.19 92 PRO A CA 1
ATOM 747 C C . PRO A 1 92 ? -10.096 6.833 12.645 1.00 96.19 92 PRO A C 1
ATOM 749 O O . PRO A 1 92 ? -10.494 7.395 13.653 1.00 96.19 92 PRO A O 1
ATOM 752 N N . VAL A 1 93 ? -10.528 5.607 12.341 1.00 97.50 93 VAL A N 1
ATOM 753 C CA . VAL A 1 93 ? -11.372 4.806 13.237 1.00 97.50 93 VAL A CA 1
ATOM 754 C C . VAL A 1 93 ? -10.515 3.994 14.200 1.00 97.50 93 VAL A C 1
ATOM 756 O O . VAL A 1 93 ? -10.779 4.013 15.399 1.00 97.50 93 VAL A O 1
ATOM 759 N N . CYS A 1 94 ? -9.499 3.294 13.695 1.00 96.88 94 CYS A N 1
ATOM 760 C CA . CYS A 1 94 ? -8.751 2.294 14.459 1.00 96.88 94 CYS A CA 1
ATOM 761 C C . CYS A 1 94 ? -7.243 2.548 14.557 1.00 96.88 94 CYS A C 1
ATOM 763 O O . CYS A 1 94 ? -6.575 1.749 15.187 1.00 96.88 94 CYS A O 1
ATOM 765 N N . GLU A 1 95 ? -6.699 3.615 13.970 1.00 95.62 95 GLU A N 1
ATOM 766 C CA . GLU A 1 95 ? -5.259 3.939 13.934 1.00 95.62 95 GLU A CA 1
ATOM 767 C C . GLU A 1 95 ? -4.370 2.920 13.210 1.00 95.62 95 GLU A C 1
ATOM 769 O O . GLU A 1 95 ? -3.150 2.930 13.366 1.00 95.62 95 GLU A O 1
ATOM 774 N N . PHE A 1 96 ? -4.950 2.030 12.402 1.00 94.00 96 PHE A N 1
ATOM 775 C CA . PHE A 1 96 ? -4.168 1.207 11.484 1.00 94.00 96 PHE A CA 1
ATOM 776 C C . PHE A 1 96 ? -3.427 2.105 10.486 1.00 94.00 96 PHE A C 1
ATOM 778 O O . PHE A 1 96 ? -4.084 2.821 9.740 1.00 94.00 96 PHE A O 1
ATOM 785 N N . ASP A 1 97 ? -2.094 2.061 10.466 1.00 90.94 97 ASP A N 1
ATOM 786 C CA . ASP A 1 97 ? -1.195 2.982 9.749 1.00 90.94 97 ASP A CA 1
ATOM 787 C C . ASP A 1 97 ? -0.752 2.488 8.359 1.00 90.94 97 ASP A C 1
ATOM 789 O O . ASP A 1 97 ? 0.243 2.968 7.813 1.00 90.94 97 ASP A O 1
ATOM 793 N N . GLY A 1 98 ? -1.484 1.521 7.800 1.00 86.44 98 GLY A N 1
ATOM 794 C CA . GLY A 1 98 ? -1.187 0.874 6.521 1.00 86.44 98 GLY A CA 1
ATOM 795 C C . GLY A 1 98 ? -2.304 0.998 5.486 1.00 86.44 98 GLY A C 1
ATOM 796 O O . GLY A 1 98 ? -2.519 0.054 4.729 1.00 86.44 98 GLY A O 1
ATOM 797 N N . LEU A 1 99 ? -3.070 2.097 5.479 1.00 88.88 99 LEU A N 1
ATOM 798 C CA . LEU A 1 99 ? -4.003 2.348 4.375 1.00 88.88 99 LEU A CA 1
ATOM 799 C C . LEU A 1 99 ? -3.233 2.624 3.073 1.00 88.88 99 LEU A C 1
ATOM 801 O O . LEU A 1 99 ? -2.167 3.244 3.085 1.00 88.88 99 LEU A O 1
ATOM 805 N N . PHE A 1 100 ? -3.792 2.184 1.946 1.00 81.50 100 PHE A N 1
ATOM 806 C CA . PHE A 1 100 ? -3.185 2.386 0.628 1.00 81.50 100 PHE A CA 1
ATOM 807 C C . PHE A 1 100 ? -3.122 3.872 0.245 1.00 81.50 100 PHE A C 1
ATOM 809 O O . PHE A 1 100 ? -2.129 4.343 -0.315 1.00 81.50 100 PHE A O 1
ATOM 816 N N . GLU A 1 101 ? -4.157 4.624 0.608 1.00 86.94 101 GLU A N 1
ATOM 817 C CA . GLU A 1 101 ? -4.235 6.072 0.461 1.00 86.94 101 GLU A CA 1
ATOM 818 C C . GLU A 1 101 ? -4.824 6.729 1.722 1.00 86.94 101 GLU A C 1
ATOM 820 O O . GLU A 1 101 ? -5.344 6.028 2.600 1.00 86.94 101 GLU A O 1
ATOM 825 N N . PRO A 1 102 ? -4.693 8.059 1.884 1.00 92.12 102 PRO A N 1
ATOM 826 C CA . PRO A 1 102 ? -5.322 8.768 2.991 1.00 92.12 102 PRO A CA 1
ATOM 827 C C . PRO A 1 102 ? -6.823 8.479 3.040 1.00 92.12 102 PRO A C 1
ATOM 829 O O . PRO A 1 102 ? -7.491 8.496 2.014 1.00 92.12 102 PRO A O 1
ATOM 832 N N . ALA A 1 103 ? -7.376 8.269 4.239 1.00 95.88 103 ALA A N 1
ATOM 833 C CA . ALA A 1 103 ? -8.819 8.055 4.408 1.00 95.88 103 ALA A CA 1
ATOM 834 C C . ALA A 1 103 ? -9.666 9.215 3.850 1.00 95.88 103 ALA A C 1
ATOM 836 O O . ALA A 1 103 ? -10.819 9.026 3.465 1.00 95.88 103 ALA A O 1
ATOM 837 N N . TYR A 1 104 ? -9.090 10.419 3.863 1.00 95.56 104 TYR A N 1
ATOM 838 C CA . TYR A 1 104 ? -9.643 11.614 3.246 1.00 95.56 104 TYR A CA 1
ATOM 839 C C . TYR A 1 104 ? -8.501 12.435 2.657 1.00 95.56 104 TYR A C 1
ATOM 841 O O . TYR A 1 104 ? -7.439 12.514 3.281 1.00 95.56 104 TYR A O 1
ATOM 849 N N . ASP A 1 105 ? -8.716 13.050 1.499 1.00 91.31 105 ASP A N 1
ATOM 850 C CA . ASP A 1 105 ? -7.706 13.916 0.894 1.00 91.31 105 ASP A CA 1
ATOM 851 C C . ASP A 1 105 ? -7.489 15.203 1.716 1.00 91.31 105 ASP A C 1
ATOM 853 O O . ASP A 1 105 ? -8.372 15.658 2.446 1.00 91.31 105 ASP A O 1
ATOM 857 N N . GLU A 1 106 ? -6.294 15.787 1.620 1.00 86.38 106 GLU A N 1
ATOM 858 C CA . GLU A 1 106 ? -5.924 16.971 2.406 1.00 86.38 106 GLU A CA 1
ATOM 859 C C . GLU A 1 106 ? -6.539 18.278 1.880 1.00 86.38 106 GLU A C 1
ATOM 861 O O . GLU A 1 106 ? -6.708 19.223 2.649 1.00 86.38 106 GLU A O 1
ATOM 866 N N . GLU A 1 107 ? -6.852 18.361 0.584 1.00 89.81 107 GLU A N 1
ATOM 867 C CA . GLU A 1 107 ? -7.224 19.613 -0.087 1.00 89.81 107 GLU A CA 1
ATOM 868 C C . GLU A 1 107 ? -8.711 19.942 0.099 1.00 89.81 107 GLU A C 1
ATOM 870 O O . GLU A 1 107 ? -9.079 21.076 0.413 1.00 89.81 107 GLU A O 1
ATOM 875 N N . TYR A 1 108 ? -9.566 18.935 -0.053 1.00 90.81 108 TYR A N 1
ATOM 876 C CA . TYR A 1 108 ? -11.020 19.047 -0.040 1.00 90.81 108 TYR A CA 1
ATOM 877 C C . TYR A 1 108 ? -11.679 18.166 1.024 1.00 90.81 108 TYR A C 1
ATOM 879 O O . TYR A 1 108 ? -12.844 18.391 1.365 1.00 90.81 108 TYR A O 1
ATOM 887 N N . GLY A 1 109 ? -10.961 17.187 1.582 1.00 91.19 109 GLY A N 1
ATOM 888 C CA . GLY A 1 109 ? -11.500 16.282 2.595 1.00 91.19 109 GLY A CA 1
ATOM 889 C C . GLY A 1 109 ? -12.494 15.255 2.051 1.00 91.19 109 GLY A C 1
ATOM 890 O O . GLY A 1 109 ? -13.267 14.703 2.847 1.00 91.19 109 GLY A O 1
ATOM 891 N N . TYR A 1 110 ? -12.495 15.005 0.738 1.00 94.75 110 TYR A N 1
ATOM 892 C CA . TYR A 1 110 ? -13.256 13.926 0.124 1.00 94.75 110 TYR A CA 1
ATOM 893 C C . TYR A 1 110 ? -12.771 12.575 0.650 1.00 94.75 110 TYR A C 1
ATOM 895 O O . TYR A 1 110 ? -11.574 12.389 0.883 1.00 94.75 110 TYR A O 1
ATOM 903 N N . PRO A 1 111 ? -13.697 11.635 0.887 1.00 96.56 111 PRO A N 1
ATOM 904 C CA . PRO A 1 111 ? -13.342 10.285 1.292 1.00 96.56 111 PRO A CA 1
ATOM 905 C C . PRO A 1 111 ? -12.621 9.553 0.162 1.00 96.56 111 PRO A C 1
ATOM 907 O O . PRO A 1 111 ? -12.889 9.799 -1.010 1.00 96.56 111 PRO A O 1
ATOM 910 N N . SER A 1 112 ? -11.761 8.606 0.523 1.00 95.06 112 SER A N 1
ATOM 911 C CA . SER A 1 112 ? -11.134 7.701 -0.446 1.00 95.06 112 SER A CA 1
ATOM 912 C C . SER A 1 112 ? -12.061 6.598 -0.966 1.00 95.06 112 SER A C 1
ATOM 914 O O . SER A 1 112 ? -11.675 5.841 -1.843 1.00 95.06 112 SER A O 1
ATOM 916 N N . ASP A 1 113 ? -13.261 6.436 -0.396 1.00 95.94 113 ASP A N 1
ATOM 917 C CA . ASP A 1 113 ? -14.178 5.306 -0.635 1.00 95.94 113 ASP A CA 1
ATOM 918 C C . ASP A 1 113 ? -13.608 3.905 -0.305 1.00 95.94 113 ASP A C 1
ATOM 920 O O . ASP A 1 113 ? -14.343 2.910 -0.338 1.00 95.94 113 ASP A O 1
ATOM 924 N N . ASP A 1 114 ? -12.336 3.836 0.100 1.00 93.25 114 ASP A N 1
ATOM 925 C CA . ASP A 1 114 ? -11.619 2.641 0.532 1.00 93.25 114 ASP A CA 1
ATOM 926 C C . ASP A 1 114 ? -12.224 2.012 1.793 1.00 93.25 114 ASP A C 1
ATOM 928 O O . ASP A 1 114 ? -12.820 2.672 2.655 1.00 93.25 114 ASP A O 1
ATOM 932 N N . ILE A 1 115 ? -11.991 0.704 1.939 1.00 95.69 115 ILE A N 1
ATOM 933 C CA . ILE A 1 115 ? -12.365 -0.069 3.124 1.00 95.69 115 ILE A CA 1
ATOM 934 C C . ILE A 1 115 ? -11.112 -0.363 3.945 1.00 95.69 115 ILE A C 1
ATOM 936 O O . ILE A 1 115 ? -10.193 -1.040 3.491 1.00 95.69 115 ILE A O 1
ATOM 940 N N . CYS A 1 116 ? -11.088 0.082 5.200 1.00 95.88 116 CYS A N 1
ATOM 941 C CA . CYS A 1 116 ? -9.994 -0.231 6.110 1.00 95.88 116 CYS A CA 1
ATOM 942 C C . CYS A 1 116 ? -9.894 -1.757 6.338 1.00 95.88 116 CYS A C 1
ATOM 944 O O . CYS A 1 116 ? -10.829 -2.338 6.901 1.00 95.88 116 CYS A O 1
ATOM 946 N N . PRO A 1 117 ? -8.757 -2.414 6.027 1.00 93.94 117 PRO A N 1
ATOM 947 C CA . PRO A 1 117 ? -8.618 -3.867 6.180 1.00 93.94 117 PRO A CA 1
ATOM 948 C C . PRO A 1 117 ? -8.629 -4.305 7.651 1.00 93.94 117 PRO A C 1
ATOM 950 O O . PRO A 1 117 ? -9.004 -5.437 7.963 1.00 93.94 117 PRO A O 1
ATOM 953 N N . CYS A 1 118 ? -8.274 -3.393 8.564 1.00 96.31 118 CYS A N 1
ATOM 954 C CA . CYS A 1 118 ? -8.301 -3.627 10.001 1.00 96.31 118 CYS A CA 1
ATOM 955 C C . CYS A 1 118 ? -9.729 -3.602 10.563 1.00 96.31 118 CYS A C 1
ATOM 957 O O . CYS A 1 118 ? -10.216 -4.626 11.033 1.00 96.31 118 CYS A O 1
ATOM 959 N N . CYS A 1 119 ? -10.421 -2.459 10.514 1.00 97.31 119 CYS A N 1
ATOM 960 C CA . CYS A 1 119 ? -11.712 -2.289 11.199 1.00 97.31 119 CYS A CA 1
ATOM 961 C C . CYS A 1 119 ? -12.952 -2.404 10.296 1.00 97.31 119 CYS A C 1
ATOM 963 O O . CYS A 1 119 ? -14.074 -2.338 10.804 1.00 97.31 119 CYS A O 1
ATOM 965 N N . GLY A 1 120 ? -12.775 -2.551 8.979 1.00 96.88 120 GLY A N 1
ATOM 966 C CA . GLY A 1 120 ? -13.865 -2.683 8.006 1.00 96.88 120 GLY A CA 1
ATOM 967 C C . GLY A 1 120 ? -14.657 -1.400 7.748 1.00 96.88 120 GLY A C 1
ATOM 968 O O . GLY A 1 120 ? -15.730 -1.454 7.153 1.00 96.88 120 GLY A O 1
ATOM 969 N N . PHE A 1 121 ? -14.175 -0.250 8.221 1.00 98.06 121 PHE A N 1
ATOM 970 C CA . PHE A 1 121 ? -14.809 1.033 7.937 1.00 98.06 121 PHE A CA 1
ATOM 971 C C . PHE A 1 121 ? -14.637 1.405 6.469 1.00 98.06 121 PHE A C 1
ATOM 973 O O . PHE A 1 121 ? -13.542 1.245 5.945 1.00 98.06 121 PHE A O 1
ATOM 980 N N . GLN A 1 122 ? -15.681 1.959 5.858 1.00 97.88 122 GLN A N 1
ATOM 981 C CA . GLN A 1 122 ? -15.653 2.448 4.483 1.00 97.88 122 GLN A CA 1
ATOM 982 C C . GLN A 1 122 ? -15.820 3.956 4.553 1.00 97.88 122 GLN A C 1
ATOM 984 O O . GLN A 1 122 ? -16.846 4.437 5.050 1.00 97.88 122 GLN A O 1
ATOM 989 N N . PHE A 1 123 ? -14.792 4.678 4.131 1.00 97.75 123 PHE A N 1
ATOM 990 C CA . PHE A 1 123 ? -14.778 6.137 4.165 1.00 97.75 123 PHE A CA 1
ATOM 991 C C . PHE A 1 123 ? -15.796 6.671 3.153 1.00 97.75 123 PHE A C 1
ATOM 993 O O . PHE A 1 123 ? -15.961 6.086 2.093 1.00 97.75 123 PHE A O 1
ATOM 1000 N N . GLY A 1 124 ? -16.551 7.714 3.487 1.00 96.38 124 GLY A N 1
ATOM 1001 C CA . GLY A 1 124 ? -17.599 8.270 2.623 1.00 96.38 124 GLY A CA 1
ATOM 1002 C C . GLY A 1 124 ? -18.955 7.574 2.723 1.00 96.38 124 GLY A C 1
ATOM 1003 O O . GLY A 1 124 ? -19.986 8.224 2.551 1.00 96.38 124 GLY A O 1
ATOM 1004 N N . LEU A 1 125 ? -18.985 6.275 3.048 1.00 97.62 125 LEU A N 1
ATOM 1005 C CA . LEU A 1 125 ? -20.231 5.521 3.216 1.00 97.62 125 LEU A CA 1
ATOM 1006 C C . LEU A 1 125 ? -20.655 5.421 4.685 1.00 97.62 125 LEU A C 1
ATOM 1008 O O . LEU A 1 125 ? -21.776 5.782 5.042 1.00 97.62 125 LEU A O 1
ATOM 1012 N N . HIS A 1 126 ? -19.772 4.918 5.552 1.00 97.69 126 HIS A N 1
ATOM 1013 C CA . HIS A 1 126 ? -20.103 4.645 6.956 1.00 97.69 126 HIS A CA 1
ATOM 1014 C C . HIS A 1 126 ? -20.054 5.895 7.851 1.00 97.69 126 HIS A C 1
ATOM 1016 O O . HIS A 1 126 ? -20.526 5.860 8.993 1.00 97.69 126 HIS A O 1
ATOM 1022 N N . ASP A 1 127 ? -19.495 6.997 7.351 1.00 96.50 127 ASP A N 1
ATOM 1023 C CA . ASP A 1 127 ? -19.424 8.295 8.019 1.00 96.50 127 ASP A CA 1
ATOM 1024 C C . ASP A 1 127 ? -20.430 9.321 7.456 1.00 96.50 127 ASP A C 1
ATOM 1026 O O . ASP A 1 127 ? -20.548 10.418 7.995 1.00 96.50 127 ASP A O 1
ATOM 1030 N N . TYR A 1 128 ? -21.228 8.977 6.440 1.00 94.62 128 TYR A N 1
ATOM 1031 C CA . TYR A 1 128 ? -22.267 9.860 5.903 1.00 94.62 128 TYR A CA 1
ATOM 1032 C C . TYR A 1 128 ? -23.587 9.781 6.705 1.00 94.62 128 TYR A C 1
ATOM 1034 O O . TYR A 1 128 ? -23.994 8.695 7.127 1.00 94.62 128 TYR A O 1
ATOM 1042 N N . PRO A 1 129 ? -24.319 10.898 6.907 1.00 95.00 129 PRO A N 1
ATOM 1043 C CA . PRO A 1 129 ? -23.959 12.282 6.570 1.00 95.00 129 PRO A CA 1
ATOM 1044 C C . PRO A 1 129 ? -23.122 12.988 7.653 1.00 95.00 129 PRO A C 1
ATOM 1046 O O . PRO A 1 129 ? -22.662 14.107 7.444 1.00 95.00 129 PRO A O 1
ATOM 1049 N N . GLU A 1 130 ? -22.943 12.376 8.827 1.00 96.38 130 GLU A N 1
ATOM 1050 C CA . GLU A 1 130 ? -22.279 12.983 9.988 1.00 96.38 130 GLU A CA 1
ATOM 1051 C C . GLU A 1 130 ? -20.912 12.332 10.270 1.00 96.38 130 GLU A C 1
ATOM 1053 O O . GLU A 1 130 ? -20.796 11.463 11.144 1.00 96.38 130 GLU A O 1
ATOM 1058 N N . LYS A 1 131 ? -19.861 12.808 9.585 1.00 94.38 131 LYS A N 1
ATOM 1059 C CA . LYS A 1 131 ? -18.516 12.196 9.573 1.00 94.38 131 LYS A CA 1
ATOM 1060 C C . LYS A 1 131 ? -17.992 11.787 10.949 1.00 94.38 131 LYS A C 1
ATOM 1062 O O . LYS A 1 131 ? -17.707 10.622 11.233 1.00 94.38 131 LYS A O 1
ATOM 1067 N N . VAL A 1 132 ? -17.910 12.763 11.853 1.00 95.38 132 VAL A N 1
ATOM 1068 C CA . VAL A 1 132 ? -17.358 12.575 13.205 1.00 95.38 132 VAL A CA 1
ATOM 1069 C C . VAL A 1 132 ? -18.169 11.558 14.014 1.00 95.38 132 VAL A C 1
ATOM 1071 O O . VAL A 1 132 ? -17.603 10.772 14.774 1.00 95.38 132 VAL A O 1
ATOM 1074 N N . LYS A 1 133 ? -19.495 11.553 13.860 1.00 96.94 133 LYS A N 1
ATOM 1075 C CA . LYS A 1 133 ? -20.394 10.656 14.593 1.00 96.94 133 LYS A CA 1
ATOM 1076 C C . LYS A 1 133 ? -20.292 9.223 14.079 1.00 96.94 133 LYS A C 1
ATOM 1078 O O . LYS A 1 133 ? -20.243 8.305 14.897 1.00 96.94 133 LYS A O 1
ATOM 1083 N N . GLY A 1 134 ? -20.215 9.037 12.760 1.00 97.56 134 GLY A N 1
ATOM 1084 C CA . GLY A 1 134 ? -20.019 7.723 12.143 1.00 97.56 134 GLY A CA 1
ATOM 1085 C C . GLY A 1 134 ? -18.701 7.081 12.572 1.00 97.56 134 GLY A C 1
ATOM 1086 O O . GLY A 1 134 ? -18.704 5.958 13.079 1.00 97.56 134 GLY A O 1
ATOM 1087 N N . ILE A 1 135 ? -17.598 7.836 12.499 1.00 97.38 135 ILE A N 1
ATOM 1088 C CA . ILE A 1 135 ? -16.269 7.387 12.948 1.00 97.38 135 ILE A CA 1
ATOM 1089 C C . ILE A 1 135 ? -16.290 6.968 14.426 1.00 97.38 135 ILE A C 1
ATOM 1091 O O . ILE A 1 135 ? -15.836 5.871 14.760 1.00 97.38 135 ILE A O 1
ATOM 1095 N N . LYS A 1 136 ? -16.836 7.807 15.322 1.00 96.56 136 LYS A N 1
ATOM 1096 C CA . LYS A 1 136 ? -16.899 7.504 16.765 1.00 96.56 136 LYS A CA 1
ATOM 1097 C C . LYS A 1 136 ? -17.707 6.239 17.048 1.00 96.56 136 LYS A C 1
ATOM 1099 O O . LYS A 1 136 ? -17.205 5.335 17.711 1.00 96.56 136 LYS A O 1
ATOM 1104 N N . LYS A 1 137 ? -18.918 6.149 16.492 1.00 97.62 137 LYS A N 1
ATOM 1105 C CA . LYS A 1 137 ? -19.812 5.004 16.697 1.00 97.62 137 LYS A CA 1
ATOM 1106 C C . LYS A 1 137 ? -19.192 3.700 16.195 1.00 97.62 137 LYS A C 1
ATOM 1108 O O . LYS A 1 137 ? -19.305 2.668 16.852 1.00 97.62 137 LYS A O 1
ATOM 1113 N N . TRP A 1 138 ? -18.533 3.724 15.036 1.00 98.38 138 TRP A N 1
ATOM 1114 C CA . TRP A 1 138 ? -17.893 2.523 14.505 1.00 98.38 138 TRP A CA 1
ATOM 1115 C C . TRP A 1 138 ? -16.702 2.087 15.347 1.00 98.38 138 TRP A C 1
ATOM 1117 O O . TRP A 1 138 ? -16.568 0.901 15.640 1.00 98.38 138 TRP A O 1
ATOM 1127 N N . ARG A 1 139 ? -15.869 3.039 15.782 1.00 97.81 139 ARG A N 1
ATOM 1128 C CA . ARG A 1 139 ? -14.748 2.770 16.688 1.00 97.81 139 ARG A CA 1
ATOM 1129 C C . ARG A 1 139 ? -15.230 2.102 17.972 1.00 97.81 139 ARG A C 1
ATOM 1131 O O . ARG A 1 139 ? -14.678 1.078 18.357 1.00 97.81 139 ARG A O 1
ATOM 1138 N N . GLU A 1 140 ? -16.262 2.649 18.608 1.00 97.12 140 GLU A N 1
ATOM 1139 C CA . GLU A 1 140 ? -16.860 2.077 19.820 1.00 97.12 140 GLU A CA 1
ATOM 1140 C C . GLU A 1 140 ? -17.323 0.635 19.590 1.00 97.12 140 GLU A C 1
ATOM 1142 O O . GLU A 1 140 ? -16.958 -0.259 20.351 1.00 97.12 140 GLU A O 1
ATOM 1147 N N . ASN A 1 141 ? -18.051 0.384 18.500 1.00 97.81 141 ASN A N 1
ATOM 1148 C CA . ASN A 1 141 ? -18.516 -0.958 18.152 1.00 97.81 141 ASN A CA 1
ATOM 1149 C C . ASN A 1 141 ? -17.364 -1.929 17.869 1.00 97.81 141 ASN A C 1
ATOM 1151 O O . ASN A 1 141 ? -17.409 -3.076 18.307 1.00 97.81 141 ASN A O 1
ATOM 1155 N N . TRP A 1 142 ? -16.329 -1.484 17.157 1.00 97.88 142 TRP A N 1
ATOM 1156 C CA . TRP A 1 142 ? -15.146 -2.293 16.874 1.00 97.88 142 TRP A CA 1
ATOM 1157 C C . TRP A 1 142 ? -14.406 -2.670 18.163 1.00 97.88 142 TRP A C 1
ATOM 1159 O O . TRP A 1 142 ? -14.056 -3.837 18.347 1.00 97.88 142 TRP A O 1
ATOM 1169 N N . ILE A 1 143 ? -14.247 -1.721 19.091 1.00 97.12 143 ILE A N 1
ATOM 1170 C CA . ILE A 1 143 ? -13.647 -1.964 20.411 1.00 97.12 143 ILE A CA 1
ATOM 1171 C C . ILE A 1 143 ? -14.497 -2.953 21.217 1.00 97.12 143 ILE A C 1
ATOM 1173 O O . ILE A 1 143 ? -13.967 -3.954 21.701 1.00 97.12 143 ILE A O 1
ATOM 1177 N N . LEU A 1 144 ? -15.810 -2.722 21.318 1.00 97.19 144 LEU A N 1
ATOM 1178 C CA . LEU A 1 144 ? -16.748 -3.606 22.024 1.00 97.19 144 LEU A CA 1
ATOM 1179 C C . LEU A 1 144 ? -16.798 -5.014 21.416 1.00 97.19 144 LEU A C 1
ATOM 1181 O O . LEU A 1 144 ? -16.950 -5.995 22.139 1.00 97.19 144 LEU A O 1
ATOM 1185 N N . GLY A 1 145 ? -16.622 -5.121 20.099 1.00 96.12 145 GLY A N 1
ATOM 1186 C CA . GLY A 1 145 ? -16.531 -6.382 19.364 1.00 96.12 145 GLY A CA 1
ATOM 1187 C C . GLY A 1 145 ? -15.207 -7.133 19.548 1.00 96.12 145 GLY A C 1
ATOM 1188 O O . GLY A 1 145 ? -15.022 -8.190 18.941 1.00 96.12 145 GLY A O 1
ATOM 1189 N N . GLY A 1 146 ? -14.283 -6.615 20.362 1.00 96.75 146 GLY A N 1
ATOM 1190 C CA . GLY A 1 146 ? -12.987 -7.236 20.631 1.00 96.75 146 GLY A CA 1
ATOM 1191 C C . GLY A 1 146 ? -11.906 -6.897 19.606 1.00 96.75 146 GLY A C 1
ATOM 1192 O O . GLY A 1 146 ? -10.944 -7.650 19.480 1.00 96.75 146 GLY A O 1
ATOM 1193 N N . CYS A 1 147 ? -12.053 -5.783 18.882 1.00 96.44 147 CYS A N 1
ATOM 1194 C CA . CYS A 1 147 ? -11.090 -5.296 17.894 1.00 96.44 147 CYS A CA 1
ATOM 1195 C C . CYS A 1 147 ? -10.765 -6.352 16.826 1.00 96.44 147 CYS A C 1
ATOM 1197 O O . CYS A 1 147 ? -9.608 -6.699 16.600 1.00 96.44 147 CYS A O 1
ATOM 1199 N N . GLN A 1 148 ? -11.787 -6.938 16.204 1.00 94.25 148 GLN A N 1
ATOM 1200 C CA . GLN A 1 148 ? -11.564 -7.978 15.199 1.00 94.25 148 GLN A CA 1
ATOM 1201 C C . GLN A 1 148 ? -10.985 -7.381 13.916 1.00 94.25 148 GLN A C 1
ATOM 1203 O O . GLN A 1 148 ? -11.439 -6.336 13.454 1.00 94.25 148 GLN A O 1
ATOM 1208 N N . TRP A 1 149 ? -10.000 -8.072 13.341 1.00 94.81 149 TRP A N 1
ATOM 1209 C CA . TRP A 1 149 ? -9.473 -7.750 12.018 1.00 94.81 149 TRP A CA 1
ATOM 1210 C C . TRP A 1 149 ? -10.486 -8.143 10.935 1.00 94.81 149 TRP A C 1
ATOM 1212 O O . TRP A 1 149 ? -10.964 -9.282 10.932 1.00 94.81 149 TRP A O 1
ATOM 1222 N N . HIS A 1 150 ? -10.801 -7.224 10.025 1.00 93.44 150 HIS A N 1
ATOM 1223 C CA . HIS A 1 150 ? -11.861 -7.387 9.033 1.00 93.44 150 HIS A CA 1
ATOM 1224 C C . HIS A 1 150 ? -11.438 -8.261 7.840 1.00 93.44 150 HIS A C 1
ATOM 1226 O O . HIS A 1 150 ? -12.062 -9.295 7.584 1.00 93.44 150 HIS A O 1
ATOM 1232 N N . PHE A 1 151 ? -10.371 -7.894 7.123 1.00 84.69 151 PHE A N 1
ATOM 1233 C CA . PHE A 1 151 ? -9.981 -8.574 5.884 1.00 84.69 151 PHE A CA 1
ATOM 1234 C C . PHE A 1 151 ? -8.980 -9.710 6.133 1.00 84.69 151 PHE A C 1
ATOM 1236 O O . PHE A 1 151 ? -7.778 -9.499 6.254 1.00 84.69 151 PHE A O 1
ATOM 1243 N N . LYS A 1 152 ? -9.481 -10.945 6.240 1.00 78.31 152 LYS A N 1
ATOM 1244 C CA . LYS A 1 152 ? -8.689 -12.107 6.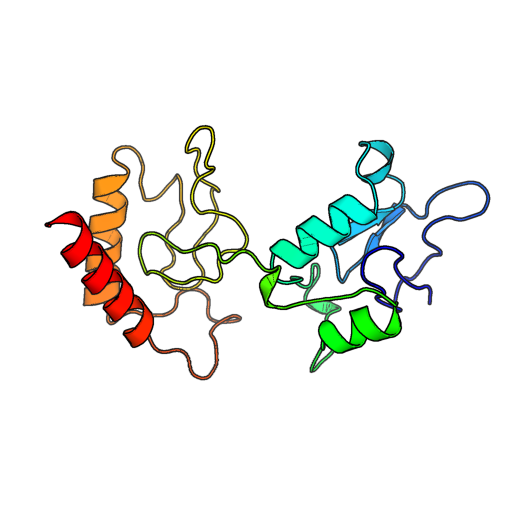686 1.00 78.31 152 LYS A CA 1
ATOM 1245 C C . LYS A 1 152 ? -7.433 -12.430 5.856 1.00 78.31 152 LYS A C 1
ATOM 1247 O O . LYS A 1 152 ? -6.452 -12.792 6.503 1.00 78.31 152 LYS A O 1
ATOM 1252 N N . PRO A 1 153 ? -7.431 -12.346 4.508 1.00 77.12 153 PRO A N 1
ATOM 1253 C CA . PRO A 1 153 ? -6.238 -12.666 3.719 1.00 77.12 153 PRO A CA 1
ATOM 1254 C C . PRO A 1 153 ? -5.021 -11.804 4.073 1.00 77.12 153 PRO A C 1
ATOM 1256 O O . PRO A 1 153 ? -3.921 -12.337 4.159 1.00 77.12 153 PRO A O 1
ATOM 1259 N N . ASP A 1 154 ? -5.237 -10.526 4.398 1.00 71.06 154 ASP A N 1
ATOM 1260 C CA . ASP A 1 154 ? -4.148 -9.578 4.679 1.00 71.06 154 ASP A CA 1
ATOM 1261 C C . ASP A 1 154 ? -3.928 -9.354 6.179 1.00 71.06 154 ASP A C 1
ATOM 1263 O O . ASP A 1 154 ? -3.318 -8.367 6.591 1.00 71.06 154 ASP A O 1
ATOM 1267 N N . LYS A 1 155 ? -4.447 -10.242 7.037 1.00 82.88 155 LYS A N 1
ATOM 1268 C CA . LYS A 1 155 ? -4.221 -10.121 8.478 1.00 82.88 155 LYS A CA 1
ATOM 1269 C C . LYS A 1 155 ? -2.743 -10.383 8.795 1.00 82.88 155 LYS A C 1
ATOM 1271 O O . LYS A 1 155 ? -2.282 -11.503 8.564 1.00 82.88 155 LYS A O 1
ATOM 1276 N N . PRO A 1 156 ? -2.016 -9.441 9.428 1.00 83.81 156 PRO A N 1
ATOM 1277 C CA . PRO A 1 156 ? -0.647 -9.712 9.847 1.00 83.81 156 PRO A CA 1
ATOM 1278 C C . PRO A 1 156 ? -0.610 -10.835 10.895 1.00 83.81 156 PRO A C 1
ATOM 1280 O O . PRO A 1 156 ? -1.435 -10.860 11.814 1.00 83.81 156 PRO A O 1
ATOM 1283 N N . ALA A 1 157 ? 0.353 -11.756 10.772 1.00 81.94 157 ALA A N 1
ATOM 1284 C CA . ALA A 1 157 ? 0.435 -12.962 11.605 1.00 81.94 157 ALA A CA 1
ATOM 1285 C C . ALA A 1 157 ? 0.461 -12.652 13.115 1.00 81.94 157 ALA A C 1
ATOM 1287 O O . ALA A 1 157 ? -0.276 -13.259 13.887 1.00 81.94 157 ALA A O 1
ATOM 1288 N N . GLU A 1 158 ? 1.231 -11.638 13.509 1.00 87.50 158 GLU A N 1
ATOM 1289 C CA . GLU A 1 158 ? 1.402 -11.198 14.902 1.00 87.50 158 GLU A CA 1
ATOM 1290 C C . GLU A 1 158 ? 0.586 -9.935 15.222 1.00 87.50 158 GLU A C 1
ATOM 1292 O O . GLU A 1 158 ? 0.948 -9.125 16.081 1.00 87.50 158 GLU A O 1
ATOM 1297 N N . TRP A 1 159 ? -0.511 -9.706 14.494 1.00 92.62 159 TRP A N 1
ATOM 1298 C CA . TRP A 1 159 ? -1.302 -8.496 14.679 1.00 92.62 159 TRP A CA 1
ATOM 1299 C C . TRP A 1 159 ? -1.955 -8.431 16.068 1.00 92.62 159 TRP A C 1
ATOM 1301 O O . TRP A 1 159 ? -2.612 -9.372 16.521 1.00 92.62 159 TRP A O 1
ATOM 1311 N N . SER A 1 160 ? -1.845 -7.262 16.703 1.00 93.31 160 SER A N 1
ATOM 1312 C CA . SER A 1 160 ? -2.488 -6.923 17.972 1.00 93.31 160 SER A CA 1
ATOM 1313 C C . SER A 1 160 ? -3.128 -5.534 17.892 1.00 93.31 160 SER A C 1
ATOM 1315 O O . SER A 1 160 ? -2.503 -4.609 17.367 1.00 93.31 160 SER A O 1
ATOM 1317 N N . PRO A 1 161 ? -4.328 -5.326 18.466 1.00 95.25 161 PRO A N 1
ATOM 1318 C CA . PRO A 1 161 ? -4.961 -4.009 18.504 1.00 95.25 161 PRO A CA 1
ATOM 1319 C C . PRO A 1 161 ? -4.315 -3.061 19.524 1.00 95.25 161 PRO A C 1
ATOM 1321 O O . PRO A 1 161 ? -4.622 -1.875 19.533 1.00 95.25 161 PRO A O 1
ATOM 1324 N N . ARG A 1 162 ? -3.431 -3.544 20.410 1.00 95.56 162 ARG A N 1
ATOM 1325 C CA . ARG A 1 162 ? -2.894 -2.727 21.513 1.00 95.56 162 ARG A CA 1
ATOM 1326 C C . ARG A 1 162 ? -2.193 -1.438 21.058 1.00 95.56 162 ARG A C 1
ATOM 1328 O O . ARG A 1 162 ? -2.552 -0.401 21.605 1.00 95.56 162 ARG A O 1
ATOM 1335 N N . PRO A 1 163 ? -1.262 -1.449 20.081 1.00 93.94 163 PRO A N 1
ATOM 1336 C CA . PRO A 1 163 ? -0.590 -0.220 19.645 1.00 93.94 163 PRO A CA 1
ATOM 1337 C C . PRO A 1 163 ? -1.574 0.823 19.102 1.00 93.94 163 PRO A C 1
ATOM 1339 O O . PRO A 1 163 ? -1.494 1.999 19.436 1.00 93.94 163 PRO A O 1
ATOM 1342 N N . GLN A 1 164 ? -2.560 0.360 18.335 1.00 95.50 164 GLN A N 1
ATOM 1343 C CA . GLN A 1 164 ? -3.650 1.169 17.795 1.00 95.50 164 GLN A CA 1
ATOM 1344 C C . GLN A 1 164 ? -4.489 1.827 18.903 1.00 95.50 164 GLN A C 1
ATOM 1346 O O . GLN A 1 164 ? -4.722 3.033 18.885 1.00 95.50 164 GLN A O 1
ATOM 1351 N N . LEU A 1 165 ? -4.888 1.057 19.922 1.00 95.50 165 LEU A N 1
ATOM 1352 C CA . LEU A 1 165 ? -5.625 1.581 21.076 1.00 95.50 165 LEU A CA 1
ATOM 1353 C C . LEU A 1 165 ? -4.797 2.589 21.886 1.00 95.50 165 LEU A C 1
ATOM 1355 O O . LEU A 1 165 ? -5.336 3.599 22.331 1.00 95.50 165 LEU A O 1
ATOM 1359 N N . THR A 1 166 ? -3.497 2.344 22.062 1.00 94.75 166 THR A N 1
ATOM 1360 C CA . THR A 1 166 ? -2.589 3.301 22.709 1.00 94.75 166 THR A CA 1
ATOM 1361 C C . THR A 1 166 ? -2.535 4.622 21.941 1.00 94.75 166 THR A C 1
ATOM 1363 O O . THR A 1 166 ? -2.655 5.678 22.558 1.00 94.75 166 THR A O 1
ATOM 1366 N N . ASN A 1 167 ? -2.438 4.583 20.609 1.00 92.44 167 ASN A N 1
ATOM 1367 C CA . ASN A 1 167 ? -2.432 5.789 19.778 1.00 92.44 167 ASN A CA 1
ATOM 1368 C C . ASN A 1 167 ? -3.746 6.576 19.887 1.00 92.44 167 ASN A C 1
ATOM 1370 O O . ASN A 1 167 ? -3.708 7.791 20.077 1.00 92.44 167 ASN A O 1
ATOM 1374 N N . LEU A 1 168 ? -4.896 5.890 19.864 1.00 92.06 168 LEU A N 1
ATOM 1375 C CA . LEU A 1 168 ? -6.208 6.521 20.061 1.00 92.06 168 LEU A CA 1
ATOM 1376 C C . LEU A 1 168 ? -6.295 7.272 21.394 1.00 92.06 168 LEU A C 1
ATOM 1378 O O . LEU A 1 168 ? -6.835 8.376 21.458 1.00 92.06 168 LEU A O 1
ATOM 1382 N N . VAL A 1 169 ? -5.776 6.669 22.463 1.00 90.81 169 VAL A N 1
ATOM 1383 C CA . VAL A 1 169 ? -5.759 7.274 23.798 1.00 90.81 169 VAL A CA 1
ATOM 1384 C C . VAL A 1 169 ? -4.843 8.501 23.830 1.00 90.81 169 VAL A C 1
ATOM 1386 O O . VAL A 1 169 ? -5.252 9.546 24.332 1.00 90.81 169 VAL A O 1
ATOM 1389 N N . ASN A 1 170 ? -3.643 8.412 23.254 1.00 89.19 170 ASN A N 1
ATOM 1390 C CA . ASN A 1 170 ? -2.695 9.530 23.208 1.00 89.19 170 ASN A CA 1
ATOM 1391 C C . ASN A 1 170 ? -3.274 10.744 22.465 1.00 89.19 170 ASN A C 1
ATOM 1393 O O . ASN A 1 170 ? -3.258 11.849 23.001 1.00 89.19 170 ASN A O 1
ATOM 1397 N N . GLN A 1 171 ? -3.883 10.530 21.296 1.00 84.38 171 GLN A N 1
ATOM 1398 C CA . GLN A 1 171 ? -4.542 11.600 20.539 1.00 84.38 171 GLN A CA 1
ATOM 1399 C C . GLN A 1 171 ? -5.683 12.252 21.327 1.00 84.38 171 GLN A C 1
ATOM 1401 O O . GLN A 1 171 ? -5.907 13.458 21.231 1.00 84.38 171 GLN A O 1
ATOM 1406 N N . GLN A 1 172 ? -6.443 11.477 22.107 1.00 80.75 172 GLN A N 1
ATOM 1407 C CA . GLN A 1 172 ? -7.478 12.053 22.962 1.00 80.75 172 GLN A CA 1
ATOM 1408 C C . GLN A 1 172 ? -6.868 12.955 24.032 1.00 80.75 172 GLN A C 1
ATOM 1410 O O . GLN A 1 172 ? -7.381 14.051 24.226 1.00 80.75 172 GLN A O 1
ATOM 1415 N N . TYR A 1 173 ? -5.782 12.549 24.689 1.00 78.44 173 TYR A N 1
ATOM 1416 C CA . TYR A 1 173 ? -5.117 13.395 25.683 1.00 78.44 173 TYR A CA 1
ATOM 1417 C C . TYR A 1 173 ? -4.601 14.713 25.093 1.00 78.44 173 TYR A C 1
ATOM 1419 O O . TYR A 1 173 ? -4.822 15.760 25.694 1.00 78.44 173 TYR A O 1
ATOM 1427 N N . GLU A 1 174 ? -3.970 14.674 23.920 1.00 82.12 174 GLU A N 1
ATOM 1428 C CA . GLU A 1 174 ? -3.420 15.862 23.247 1.00 82.12 174 GLU A CA 1
ATOM 1429 C C . GLU A 1 174 ? -4.505 16.867 22.843 1.00 82.12 174 GLU A C 1
ATOM 1431 O O . GLU A 1 174 ? -4.329 18.067 23.012 1.00 82.12 174 GLU A O 1
ATOM 1436 N N . ASN A 1 175 ? -5.663 16.389 22.381 1.00 73.31 175 ASN A N 1
ATOM 1437 C CA . ASN A 1 175 ? -6.777 17.251 21.973 1.00 73.31 175 ASN A CA 1
ATOM 1438 C C . ASN A 1 175 ? -7.542 17.902 23.147 1.00 73.31 175 ASN A C 1
ATOM 1440 O O . ASN A 1 175 ? -8.443 18.705 22.906 1.00 73.31 175 ASN A O 1
ATOM 1444 N N . HIS A 1 176 ? -7.247 17.525 24.397 1.00 68.31 176 HIS A N 1
ATOM 1445 C CA . HIS A 1 176 ? -7.887 18.070 25.606 1.00 68.31 176 HIS A CA 1
ATOM 1446 C C . HIS A 1 176 ? -6.922 18.889 26.491 1.00 68.31 176 HIS A C 1
ATOM 1448 O O . HIS A 1 176 ? -7.301 19.248 27.610 1.00 68.31 176 HIS A O 1
ATOM 1454 N N . GLN A 1 177 ? -5.702 19.171 26.016 1.00 53.44 177 GLN A N 1
ATOM 1455 C CA . GLN A 1 177 ? -4.775 20.157 26.598 1.00 53.44 177 GLN A CA 1
ATOM 1456 C C . GLN A 1 177 ? -4.941 21.520 25.923 1.00 53.44 177 GLN A C 1
ATOM 1458 O O . GLN A 1 177 ? -4.776 22.532 26.642 1.00 53.44 177 GLN A O 1
#

Foldseek 3Di:
DDADLQQGDRPDPDHQQDPPAGPQDQDQQQRDGRRPCVVVVQDSPNSNLLCLQLVRHRNHVVPQDDVDDSCVSCVVNVHDHDNVSHQFAADLQQRRRNDSDHCADPPPRQGPQDADQQQRDGRPPQCPPPNVVSSPVSSVVCVVVVRHGHNPVPDDPPDDSVVRVVVVVVVVVVVVD

Sequence (177 aa):
MFKCLICGFNKLEMEPYGKEYPSGEVCSCCGFQFGEDDDKGISHERWRESWIKKDCPFWYSPDCPENWDVEKQLKESGVVYKKSDVIKNSCPVCEFDGLFEPAYDEEYGYPSDDICPCCGFQFGLHDYPEKVKGIKKWRENWILGGCQWHFKPDKPAEWSPRPQLTNLVNQQYENHQ

pLDDT: mean 92.06, std 6.35, range [53.44, 98.38]

Organism: NCBI:txid118060

Radiu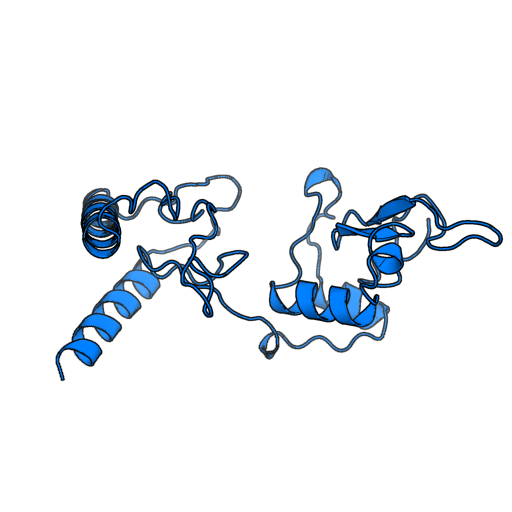s of gyration: 19.34 Å; chains: 1; bounding box: 44×36×60 Å

Secondary structure (DSSP, 8-state):
-B--TTT--S-BSS-SB-SSSB--PBPTTT--BTTTTTTTT--HHHHHHHHHHTT---S-GGGPPTT--HHHHHHTTT----GGG---BPPTTT--S-BSS-SB-TTT--B---B-TTT--BTTTTT-S-HHHHHHHHHHHHHHTT---S-GGG--TT--SHHHHHHHHHHHHHTT-